Protein AF-A0A1B6MLV2-F1 (afdb_monomer)

Sequence (109 aa):
NCLHAAYYYLEDSPPLPQTSVSDWDSRDPESTVPLAQFPAHVASLHADGDIGFSKEYEAIQAVASHHDFTTEYSQHPENKLKNRYLNILSYDHSRVRLLPMPGQSRWSD

Radius of gyration: 21.29 Å; Cα contacts (8 Å, |Δi|>4): 55; chains: 1; bounding box: 51×42×53 Å

Structure (mmCIF, N/CA/C/O backbone):
data_AF-A0A1B6MLV2-F1
#
_entry.id   AF-A0A1B6MLV2-F1
#
loop_
_atom_site.group_PDB
_atom_site.id
_atom_site.type_symbol
_atom_site.label_atom_id
_atom_site.label_alt_id
_atom_site.label_comp_id
_atom_site.label_asym_id
_atom_site.label_entity_id
_atom_site.label_seq_id
_atom_site.pdbx_PDB_ins_code
_atom_site.Cartn_x
_atom_site.Cartn_y
_atom_site.Cartn_z
_atom_site.occupancy
_atom_site.B_iso_or_equiv
_atom_site.auth_seq_id
_atom_site.auth_comp_id
_atom_site.auth_asym_id
_atom_site.auth_atom_id
_atom_site.pdbx_PDB_model_num
ATOM 1 N N . ASN A 1 1 ? -28.431 -30.642 15.856 1.00 50.47 1 ASN A N 1
ATOM 2 C CA . ASN A 1 1 ? -28.452 -29.286 16.460 1.00 50.47 1 ASN A CA 1
ATOM 3 C C . ASN A 1 1 ? -27.218 -28.424 16.175 1.00 50.47 1 ASN A C 1
ATOM 5 O O . ASN A 1 1 ? -27.333 -27.221 16.319 1.00 50.47 1 ASN A O 1
ATOM 9 N N . CYS A 1 2 ? -26.078 -28.961 15.711 1.00 52.69 2 CYS A N 1
ATOM 10 C CA . CYS A 1 2 ? -24.909 -28.141 15.327 1.00 52.69 2 CYS A CA 1
ATOM 11 C C . CYS A 1 2 ? -25.088 -27.403 13.978 1.00 52.69 2 CYS A C 1
ATOM 13 O O . CYS A 1 2 ? -24.664 -26.265 13.829 1.00 52.69 2 CYS A O 1
ATOM 15 N N . LEU A 1 3 ? -25.813 -28.008 13.029 1.00 53.81 3 LEU A N 1
ATOM 16 C CA . LEU A 1 3 ? -26.070 -27.409 11.712 1.00 53.81 3 LEU A CA 1
ATOM 17 C C . LEU A 1 3 ? -26.985 -26.173 11.770 1.00 53.81 3 LEU A C 1
ATOM 19 O O . LEU A 1 3 ? -26.885 -25.304 10.919 1.00 53.81 3 LEU A O 1
ATOM 23 N N . HIS A 1 4 ? -27.854 -26.070 12.780 1.00 56.19 4 HIS A N 1
ATOM 24 C CA . HIS A 1 4 ? -28.807 -24.959 12.888 1.00 56.19 4 HIS A CA 1
ATOM 25 C C . HIS A 1 4 ? -28.121 -23.642 13.282 1.00 56.19 4 HIS A C 1
ATOM 27 O O . HIS A 1 4 ? -28.506 -22.581 12.807 1.00 56.19 4 HIS A O 1
ATOM 33 N N . ALA A 1 5 ? -27.056 -23.719 14.091 1.00 56.75 5 ALA A N 1
ATOM 34 C CA . ALA A 1 5 ? -26.270 -22.549 14.472 1.00 56.75 5 ALA A CA 1
ATOM 35 C C . ALA A 1 5 ? -25.541 -21.945 13.264 1.00 56.75 5 ALA A C 1
ATOM 37 O O . ALA A 1 5 ? -25.543 -20.733 13.098 1.00 56.75 5 ALA A O 1
ATOM 38 N N . ALA A 1 6 ? -24.983 -22.785 12.385 1.00 59.69 6 ALA A N 1
ATOM 39 C CA . ALA A 1 6 ? -24.287 -22.321 11.185 1.00 59.69 6 ALA A CA 1
ATOM 40 C C . ALA A 1 6 ? -25.219 -21.589 10.200 1.00 59.69 6 ALA A C 1
ATOM 42 O O . ALA A 1 6 ? -24.788 -20.636 9.560 1.00 59.69 6 ALA A O 1
ATOM 43 N N . TYR A 1 7 ? -26.494 -21.990 10.116 1.00 57.62 7 TYR A N 1
ATOM 44 C CA . TYR A 1 7 ? -27.489 -21.302 9.285 1.00 57.62 7 TYR A CA 1
ATOM 45 C C . TYR A 1 7 ? -27.935 -19.956 9.875 1.00 57.62 7 TYR A C 1
ATOM 47 O O . TYR A 1 7 ? -28.112 -19.002 9.125 1.00 57.62 7 TYR A O 1
ATOM 55 N N . TYR A 1 8 ? -28.026 -19.838 11.204 1.00 58.84 8 TYR A N 1
ATOM 56 C CA . TYR A 1 8 ? -28.400 -18.582 11.870 1.00 58.84 8 TYR A CA 1
ATOM 57 C C . TYR A 1 8 ? -27.404 -17.434 11.605 1.00 58.84 8 TYR A C 1
ATOM 59 O O . TYR A 1 8 ? -27.801 -16.277 11.557 1.00 58.84 8 TYR A O 1
ATOM 67 N N . TYR A 1 9 ? -26.121 -17.747 11.383 1.00 62.09 9 TYR A N 1
ATOM 68 C CA . TYR A 1 9 ? -25.090 -16.755 11.041 1.00 62.09 9 TYR A CA 1
ATOM 69 C C . TYR A 1 9 ? -25.107 -16.308 9.571 1.00 62.09 9 TYR A C 1
ATOM 71 O O . TYR A 1 9 ? -24.486 -15.300 9.244 1.00 62.09 9 TYR A O 1
ATOM 79 N N . LEU A 1 10 ? -25.784 -17.040 8.681 1.00 65.75 10 LEU A N 1
ATOM 80 C CA . LEU A 1 10 ? -25.868 -16.685 7.261 1.00 65.75 10 LEU A CA 1
ATOM 81 C C . LEU A 1 10 ? -27.038 -15.735 6.974 1.00 65.75 10 LEU A C 1
ATOM 83 O O . LEU A 1 10 ? -26.898 -14.861 6.122 1.00 65.75 10 LEU A O 1
ATOM 87 N N . GLU A 1 11 ? -28.163 -15.878 7.684 1.00 56.84 11 GLU A N 1
ATOM 88 C CA . GLU A 1 11 ? -29.379 -15.091 7.419 1.00 56.84 11 GLU A CA 1
ATOM 89 C C . GLU A 1 11 ? -29.343 -13.655 7.968 1.00 56.84 11 GLU A C 1
ATOM 91 O O . GLU A 1 11 ? -30.039 -12.797 7.434 1.00 56.84 11 GLU A O 1
ATOM 96 N N . ASP A 1 12 ? -28.500 -13.367 8.964 1.00 56.72 12 ASP A N 1
ATOM 97 C CA . ASP A 1 12 ? -28.360 -12.033 9.579 1.00 56.72 12 ASP A CA 1
ATOM 98 C C . ASP A 1 12 ? -27.013 -11.376 9.228 1.00 56.72 12 ASP A C 1
ATOM 100 O O . ASP A 1 12 ? -26.388 -10.697 10.044 1.00 56.72 12 ASP A O 1
ATOM 104 N N . SER A 1 13 ? -26.508 -11.629 8.012 1.00 53.59 13 SER A N 1
ATOM 105 C CA . SER A 1 13 ? -25.307 -10.945 7.525 1.00 53.59 13 SER A CA 1
ATOM 106 C C . SER A 1 13 ? -25.609 -9.444 7.449 1.00 53.59 13 SER A C 1
ATOM 108 O O . SER A 1 13 ? -26.462 -9.046 6.649 1.00 53.59 13 SER A O 1
ATOM 110 N N . PRO A 1 14 ? -24.928 -8.593 8.242 1.00 57.69 14 PRO A N 1
ATOM 111 C CA . PRO A 1 14 ? -25.078 -7.152 8.118 1.00 57.69 14 PRO A CA 1
ATOM 112 C C . PRO A 1 14 ? -24.791 -6.756 6.670 1.00 57.69 14 PRO A C 1
ATOM 114 O O . PRO A 1 14 ? -23.956 -7.411 6.030 1.00 57.69 14 PRO A O 1
ATOM 117 N N . PRO A 1 15 ? -25.420 -5.692 6.137 1.00 52.66 15 PRO A N 1
ATOM 118 C CA . PRO A 1 15 ? -24.991 -5.151 4.860 1.00 52.66 15 PRO A CA 1
ATOM 119 C C . PRO A 1 15 ? -23.483 -4.940 4.948 1.00 52.66 15 PRO A C 1
ATOM 121 O O . PRO A 1 15 ? -23.007 -4.248 5.854 1.00 52.66 15 PRO A O 1
ATOM 124 N N . LEU A 1 16 ? -22.744 -5.616 4.061 1.00 49.28 16 LEU A N 1
ATOM 125 C CA . LEU A 1 16 ? -21.299 -5.473 3.982 1.00 49.28 16 LEU A CA 1
ATOM 126 C C . LEU A 1 16 ? -21.023 -3.968 3.977 1.00 49.28 16 LEU A C 1
ATOM 128 O O . LEU A 1 16 ? -21.651 -3.262 3.176 1.00 49.28 16 LEU A O 1
ATOM 132 N N . PRO A 1 17 ? -20.165 -3.453 4.880 1.00 51.50 17 PRO A N 1
ATOM 133 C CA . PRO A 1 17 ? -19.730 -2.072 4.790 1.00 51.50 17 PRO A CA 1
ATOM 134 C C . PRO A 1 17 ? -19.296 -1.882 3.347 1.00 51.50 17 PRO A C 1
ATOM 136 O O . PRO A 1 17 ? -18.469 -2.663 2.874 1.00 51.50 17 PRO A O 1
ATOM 139 N N . GLN A 1 18 ? -19.932 -0.951 2.630 1.00 46.44 18 GLN A N 1
ATOM 140 C CA . GLN A 1 18 ? -19.550 -0.638 1.261 1.00 46.44 18 GLN A CA 1
ATOM 141 C C . GLN A 1 18 ? -18.068 -0.307 1.336 1.00 46.44 18 GLN A C 1
ATOM 143 O O . GLN A 1 18 ? -17.699 0.741 1.864 1.00 46.44 18 GLN A O 1
ATOM 148 N N . THR A 1 19 ? -17.218 -1.252 0.934 1.00 51.34 19 THR A N 1
ATOM 149 C CA . THR A 1 19 ? -15.788 -1.026 0.867 1.00 51.34 19 THR A CA 1
ATOM 150 C C . THR A 1 19 ? -15.666 0.026 -0.208 1.00 51.34 19 THR A C 1
ATOM 152 O O . THR A 1 19 ? -15.841 -0.274 -1.391 1.00 51.34 19 THR A O 1
ATOM 155 N N . SER A 1 20 ? -15.519 1.274 0.240 1.00 53.47 20 SER A N 1
ATOM 156 C CA . SER A 1 20 ? -15.100 2.400 -0.574 1.00 53.47 20 SER A CA 1
ATOM 157 C C . SER A 1 20 ? -14.091 1.871 -1.577 1.00 53.47 20 SER A C 1
ATOM 159 O O . SER A 1 20 ? -13.162 1.162 -1.179 1.00 53.47 20 SER A O 1
ATOM 161 N N . VAL A 1 21 ? -14.364 2.137 -2.853 1.00 48.28 21 VAL A N 1
ATOM 162 C CA . VAL A 1 21 ? -13.509 1.827 -3.998 1.00 48.28 21 VAL A CA 1
ATOM 163 C C . VAL A 1 21 ? -12.042 1.823 -3.575 1.00 48.28 21 VAL A C 1
ATOM 165 O O . VAL A 1 21 ? -11.564 2.768 -2.955 1.00 48.28 21 VAL A O 1
ATOM 168 N N . SER A 1 22 ? -11.355 0.704 -3.798 1.00 51.78 22 SER A N 1
ATOM 169 C CA . SER A 1 22 ? -9.932 0.625 -3.488 1.00 51.78 22 SER A CA 1
ATOM 170 C C . SER A 1 22 ? -9.212 1.699 -4.305 1.00 51.78 22 SER A C 1
ATOM 172 O O . SER A 1 22 ? -9.293 1.671 -5.529 1.00 51.78 22 SER A O 1
ATOM 174 N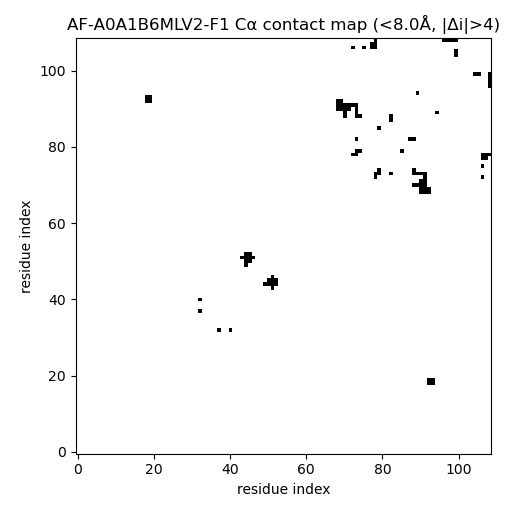 N . ASP A 1 23 ? -8.477 2.607 -3.656 1.00 53.06 23 ASP A N 1
ATOM 175 C CA . ASP A 1 23 ? -7.733 3.703 -4.312 1.00 53.06 23 ASP A CA 1
ATOM 176 C C . ASP A 1 23 ? -6.660 3.235 -5.314 1.00 53.06 23 ASP A C 1
ATOM 178 O O . ASP A 1 23 ? -6.019 4.041 -5.985 1.00 53.06 23 ASP A O 1
ATOM 182 N N . TRP A 1 24 ? -6.474 1.920 -5.467 1.00 51.81 24 TRP A N 1
ATOM 183 C CA . TRP A 1 24 ? -5.728 1.340 -6.582 1.00 51.81 24 TRP A CA 1
ATOM 184 C C . TRP A 1 24 ? -6.280 1.751 -7.954 1.00 51.81 24 TRP A C 1
ATOM 186 O O . TRP A 1 24 ? -5.486 1.842 -8.889 1.00 51.81 24 TRP A O 1
ATOM 196 N N . ASP A 1 25 ? -7.586 2.018 -8.071 1.00 52.12 25 ASP A N 1
ATOM 197 C CA . ASP A 1 25 ? -8.223 2.475 -9.320 1.00 52.12 25 ASP A CA 1
ATOM 198 C C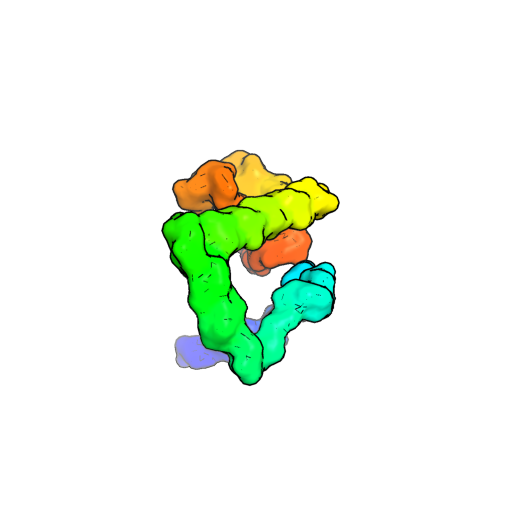 . ASP A 1 25 ? -7.894 3.934 -9.669 1.00 52.12 25 ASP A C 1
ATOM 200 O O . ASP A 1 25 ? -8.068 4.351 -10.812 1.00 52.12 25 ASP A O 1
ATOM 204 N N . SER A 1 26 ? -7.371 4.707 -8.713 1.00 55.19 26 SER A N 1
ATOM 205 C CA . SER A 1 26 ? -6.944 6.095 -8.927 1.00 55.19 26 SER A CA 1
ATOM 206 C C . SER A 1 26 ? -5.527 6.196 -9.504 1.00 55.19 26 SER A C 1
ATOM 208 O O . SER A 1 26 ? -4.997 7.299 -9.648 1.00 55.19 26 SER A O 1
ATOM 210 N N . ARG A 1 27 ? -4.875 5.062 -9.806 1.00 61.97 27 ARG A N 1
ATOM 211 C CA . ARG A 1 27 ? -3.553 5.057 -10.442 1.00 61.97 27 ARG A CA 1
ATOM 212 C C . ARG A 1 27 ? -3.647 5.629 -11.846 1.00 61.97 27 ARG A C 1
ATOM 214 O O . ARG A 1 27 ? -4.529 5.273 -12.620 1.00 61.97 27 ARG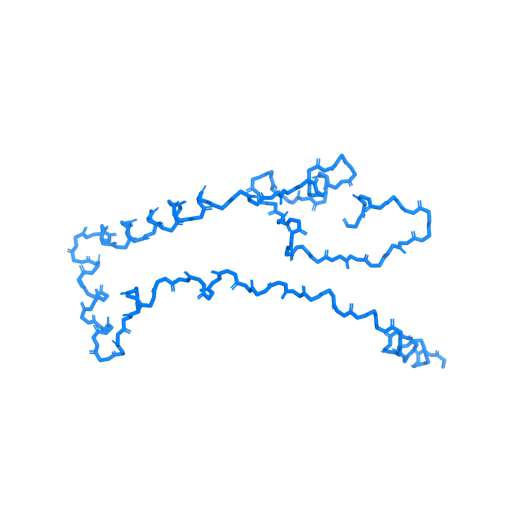 A O 1
ATOM 221 N N . ASP A 1 28 ? -2.680 6.480 -12.163 1.00 62.97 28 ASP A N 1
ATOM 222 C CA . ASP A 1 28 ? -2.548 7.077 -13.480 1.00 62.97 28 ASP A CA 1
ATOM 223 C C . ASP A 1 28 ? -2.470 5.970 -14.553 1.00 62.97 28 ASP A C 1
ATOM 225 O O . ASP A 1 28 ? -1.550 5.140 -14.495 1.00 62.97 28 ASP A O 1
ATOM 229 N N . PRO A 1 29 ? -3.409 5.905 -15.518 1.00 61.19 29 PRO A N 1
ATOM 230 C CA . PRO A 1 29 ? -3.355 4.933 -16.609 1.00 61.19 29 PRO A CA 1
ATOM 231 C C . PRO A 1 29 ? -2.067 5.046 -17.441 1.00 61.19 29 PRO A C 1
ATOM 233 O O . PRO A 1 29 ? -1.688 4.075 -18.104 1.00 61.19 29 PRO A O 1
ATOM 236 N N . GLU A 1 30 ? -1.356 6.176 -17.363 1.00 61.31 30 GLU A N 1
ATOM 237 C CA . GLU A 1 30 ? -0.042 6.388 -17.978 1.00 61.31 30 GLU A CA 1
ATOM 238 C C . GLU A 1 30 ? 1.063 5.500 -17.364 1.00 61.31 30 GLU A C 1
ATOM 240 O O . GLU A 1 30 ? 2.077 5.240 -18.006 1.00 61.31 30 GLU A O 1
ATOM 245 N N . SER A 1 31 ? 0.841 4.930 -16.171 1.00 73.75 31 SER A N 1
ATOM 246 C CA . SER A 1 31 ? 1.759 3.973 -15.523 1.00 73.75 31 SER A CA 1
ATOM 247 C C . SER A 1 31 ? 1.622 2.520 -16.008 1.00 73.75 31 SER A C 1
ATOM 249 O O . SER A 1 31 ? 2.323 1.629 -15.523 1.00 73.75 31 SER A O 1
ATOM 251 N N . THR A 1 32 ? 0.715 2.239 -16.949 1.00 87.88 32 THR A N 1
ATOM 252 C CA . THR A 1 32 ? 0.494 0.873 -17.446 1.00 87.88 32 THR A CA 1
ATOM 253 C C . THR A 1 32 ? 1.484 0.491 -18.547 1.00 87.88 32 THR A C 1
ATOM 255 O O . THR A 1 32 ? 1.734 1.244 -19.484 1.00 87.88 32 THR A O 1
ATOM 258 N N . VAL A 1 33 ? 2.036 -0.724 -18.466 1.00 91.62 33 VAL A N 1
ATOM 259 C CA . VAL A 1 33 ? 2.995 -1.241 -19.454 1.00 91.62 33 VAL A CA 1
ATOM 260 C C . VAL A 1 33 ? 2.300 -2.257 -20.365 1.00 91.62 33 VAL A C 1
ATOM 262 O O . VAL A 1 33 ? 1.836 -3.292 -19.876 1.00 91.62 33 VAL A O 1
ATOM 265 N N . PRO A 1 34 ? 2.232 -2.026 -21.692 1.00 94.81 34 PRO A N 1
ATOM 266 C CA . PRO A 1 34 ? 1.679 -3.001 -22.624 1.00 94.81 34 PRO A CA 1
ATOM 267 C C . PRO A 1 34 ? 2.429 -4.334 -22.559 1.00 94.81 34 PRO A C 1
ATOM 269 O O . PRO A 1 34 ? 3.660 -4.363 -22.538 1.00 94.81 34 PRO A O 1
ATOM 272 N N . LEU A 1 35 ? 1.702 -5.454 -22.627 1.00 96.12 35 LEU A N 1
ATOM 273 C CA . LEU A 1 35 ? 2.289 -6.797 -22.513 1.00 96.12 35 LEU A CA 1
ATOM 274 C C . LEU A 1 35 ? 3.453 -7.029 -23.490 1.00 96.12 35 LEU A C 1
ATOM 276 O O . LEU A 1 35 ? 4.473 -7.600 -23.116 1.00 96.12 35 LEU A O 1
ATOM 280 N N . ALA A 1 36 ? 3.321 -6.549 -24.731 1.00 97.50 36 ALA A N 1
ATOM 281 C CA . ALA A 1 36 ? 4.359 -6.680 -25.754 1.00 97.50 36 ALA A CA 1
ATOM 282 C C . ALA A 1 36 ? 5.668 -5.950 -25.394 1.00 97.50 36 ALA A C 1
ATOM 284 O O . ALA A 1 36 ? 6.733 -6.328 -25.875 1.00 97.50 36 ALA A O 1
ATOM 285 N N . GLN A 1 37 ? 5.595 -4.913 -24.559 1.00 96.94 37 GLN A N 1
ATOM 286 C CA . GLN A 1 37 ? 6.734 -4.096 -24.138 1.00 96.94 37 GLN A CA 1
ATOM 287 C C . GLN A 1 37 ? 7.272 -4.499 -22.762 1.00 96.94 37 GLN A C 1
ATOM 289 O O . GLN A 1 37 ? 8.398 -4.139 -22.424 1.00 96.94 37 GLN A O 1
ATOM 294 N N . PHE A 1 38 ? 6.512 -5.279 -21.988 1.00 96.50 38 PHE A N 1
ATOM 295 C CA . PHE A 1 38 ? 6.862 -5.653 -20.620 1.00 96.50 38 PHE A CA 1
ATOM 296 C C . PHE A 1 38 ? 8.265 -6.275 -20.479 1.00 96.50 38 PHE A C 1
ATOM 298 O O . PHE A 1 38 ? 9.016 -5.805 -19.625 1.00 96.50 38 PHE A O 1
ATOM 305 N N . PRO A 1 39 ? 8.704 -7.236 -21.325 1.00 97.94 39 PRO A N 1
ATOM 306 C CA . PRO A 1 39 ? 10.053 -7.795 -21.203 1.00 97.94 39 PRO A CA 1
ATOM 307 C C . PRO A 1 39 ? 11.161 -6.750 -21.397 1.00 97.94 39 PRO A C 1
ATOM 309 O O . PRO A 1 39 ? 12.154 -6.759 -20.673 1.00 97.94 39 PRO A O 1
ATOM 312 N N . ALA A 1 40 ? 10.984 -5.836 -22.356 1.00 97.69 40 ALA A N 1
ATOM 313 C CA . ALA A 1 40 ? 11.950 -4.775 -22.628 1.00 97.69 40 ALA A CA 1
ATOM 314 C C . ALA A 1 40 ? 11.980 -3.736 -21.498 1.00 97.69 40 ALA A C 1
ATOM 316 O O . ALA A 1 40 ? 13.055 -3.304 -21.087 1.00 97.69 40 ALA A O 1
ATOM 317 N N . HIS A 1 41 ? 10.812 -3.381 -20.962 1.00 96.50 41 HIS A N 1
ATOM 318 C CA . HIS A 1 41 ? 10.688 -2.481 -19.821 1.00 96.50 41 HIS A CA 1
ATOM 319 C C . HIS A 1 41 ? 11.387 -3.049 -18.577 1.00 96.50 41 HIS A C 1
ATOM 321 O O . HIS A 1 41 ? 12.271 -2.394 -18.029 1.00 96.50 41 HIS A O 1
ATOM 327 N N . VAL A 1 42 ? 11.110 -4.302 -18.200 1.00 97.12 42 VAL A N 1
ATOM 328 C CA . VAL A 1 42 ? 11.778 -4.965 -17.064 1.00 97.12 42 VAL A CA 1
ATOM 329 C C . VAL A 1 42 ? 13.297 -5.020 -17.253 1.00 97.12 42 VAL A C 1
ATOM 331 O O . VAL A 1 42 ? 14.043 -4.694 -16.332 1.00 97.12 42 VAL A O 1
ATOM 334 N N . ALA A 1 43 ? 13.772 -5.366 -18.455 1.00 97.81 43 ALA A N 1
ATOM 335 C CA . ALA A 1 43 ? 15.204 -5.360 -18.755 1.00 97.81 43 ALA A CA 1
ATOM 336 C C . ALA A 1 43 ? 15.829 -3.963 -18.589 1.00 97.81 43 ALA A C 1
ATOM 338 O O . ALA A 1 43 ? 16.937 -3.850 -18.069 1.00 97.81 43 ALA A O 1
ATOM 339 N N . SER A 1 44 ? 15.117 -2.902 -18.984 1.00 97.50 44 SER A N 1
ATOM 340 C CA . SER A 1 44 ? 15.589 -1.525 -18.810 1.00 97.50 44 SER A CA 1
ATOM 341 C C . SER A 1 44 ? 15.677 -1.105 -17.340 1.00 97.50 44 SER A C 1
ATOM 343 O O . SER A 1 44 ? 16.632 -0.435 -16.961 1.00 97.50 44 SER A O 1
ATOM 345 N N . LEU A 1 45 ? 14.746 -1.551 -16.488 1.00 97.56 45 LEU A N 1
ATOM 346 C CA . LEU A 1 45 ? 14.752 -1.218 -15.060 1.00 97.56 45 LEU A CA 1
ATOM 347 C C . LEU A 1 45 ? 15.872 -1.930 -14.286 1.00 97.56 45 LEU A C 1
ATOM 349 O O . LEU A 1 45 ? 16.393 -1.372 -13.318 1.00 97.56 45 LEU A O 1
ATOM 353 N N . HIS A 1 46 ? 16.268 -3.124 -14.738 1.00 98.00 46 HIS A N 1
ATOM 354 C CA . HIS A 1 46 ? 17.406 -3.881 -14.206 1.00 98.00 46 HIS A CA 1
ATOM 355 C C . HIS A 1 46 ? 18.777 -3.384 -14.700 1.00 98.00 46 HIS A C 1
ATOM 357 O O . HIS A 1 46 ? 19.795 -3.736 -14.104 1.00 98.00 46 HIS A O 1
ATOM 363 N N . ALA A 1 47 ? 18.828 -2.598 -15.785 1.00 95.88 47 ALA A N 1
ATOM 364 C CA . ALA A 1 47 ? 20.065 -2.300 -16.516 1.00 95.8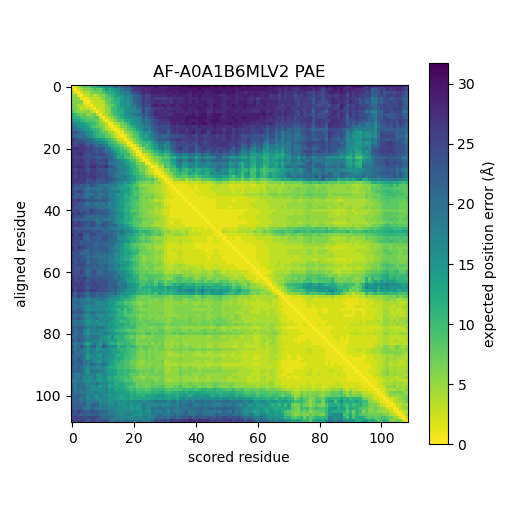8 47 ALA A CA 1
ATOM 365 C C . ALA A 1 47 ? 21.178 -1.696 -15.641 1.00 95.88 47 ALA A C 1
ATOM 367 O O . ALA A 1 47 ? 22.348 -2.032 -15.819 1.00 95.88 47 ALA A O 1
ATOM 368 N N . ASP A 1 48 ? 20.802 -0.874 -14.661 1.00 95.31 48 ASP A N 1
ATOM 369 C CA . ASP A 1 48 ? 21.723 -0.155 -13.781 1.00 95.31 48 ASP A CA 1
ATOM 370 C C . ASP A 1 48 ? 21.633 -0.651 -12.328 1.00 95.31 48 ASP A C 1
ATOM 372 O O . ASP A 1 48 ? 21.519 0.144 -11.399 1.00 95.31 48 ASP A O 1
ATOM 376 N N . GLY A 1 49 ? 21.628 -1.971 -12.112 1.00 94.88 49 GLY A N 1
ATOM 377 C CA . GLY A 1 49 ? 21.579 -2.544 -10.759 1.00 94.88 49 GLY A CA 1
ATOM 378 C C . GLY A 1 49 ? 20.294 -2.180 -10.012 1.00 94.88 49 GLY A C 1
ATOM 379 O O . GLY A 1 49 ? 20.338 -1.760 -8.860 1.00 94.88 49 GLY A O 1
ATOM 380 N N . ASP A 1 50 ? 19.159 -2.302 -10.699 1.00 96.75 50 ASP A N 1
ATOM 381 C CA . ASP A 1 50 ? 17.804 -2.079 -10.174 1.00 96.75 50 ASP A CA 1
ATOM 382 C C . ASP A 1 50 ? 17.495 -0.632 -9.759 1.00 96.75 50 ASP A C 1
ATOM 384 O O . ASP A 1 50 ? 16.491 -0.368 -9.089 1.00 96.75 50 ASP A O 1
ATOM 388 N N . ILE A 1 51 ? 18.302 0.342 -10.197 1.00 96.81 51 ILE A N 1
ATOM 389 C CA . ILE A 1 51 ? 18.015 1.769 -9.976 1.00 96.81 51 ILE A CA 1
ATOM 390 C C . ILE A 1 51 ? 16.655 2.160 -10.570 1.00 96.81 51 ILE A C 1
ATOM 392 O O . ILE A 1 51 ? 15.946 2.970 -9.971 1.00 96.81 51 ILE A O 1
ATOM 396 N N . GLY A 1 52 ? 16.272 1.594 -11.720 1.00 94.62 52 GLY A N 1
ATOM 397 C CA . GLY A 1 52 ? 14.967 1.852 -12.331 1.00 94.62 52 GLY A CA 1
ATOM 398 C C . GLY A 1 52 ? 13.821 1.448 -11.403 1.00 94.62 52 GLY A C 1
ATOM 399 O O . GLY A 1 52 ? 12.983 2.280 -11.061 1.00 94.62 52 GLY A O 1
ATOM 400 N N . PHE A 1 53 ? 13.848 0.206 -10.911 1.00 95.69 53 PHE A N 1
ATOM 401 C CA . PHE A 1 53 ? 12.868 -0.280 -9.937 1.00 95.69 53 PHE A CA 1
ATOM 402 C C . PHE A 1 53 ? 12.892 0.505 -8.627 1.00 95.69 53 PHE A C 1
ATOM 404 O O . PHE A 1 53 ? 11.837 0.784 -8.063 1.00 95.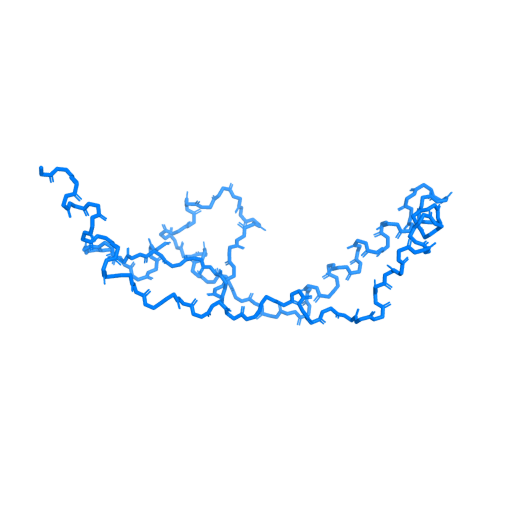69 53 PHE A O 1
ATOM 411 N N . SER A 1 54 ? 14.077 0.892 -8.152 1.00 95.62 54 SER A N 1
ATOM 412 C CA . SER A 1 54 ? 14.211 1.684 -6.925 1.00 95.62 54 SER A CA 1
ATOM 413 C C . SER A 1 54 ? 13.478 3.022 -7.050 1.00 95.62 54 SER A C 1
ATOM 415 O O . SER A 1 54 ? 12.707 3.385 -6.165 1.00 95.62 54 SER A O 1
ATOM 417 N N . LYS A 1 55 ? 13.637 3.715 -8.186 1.00 93.19 55 LYS A N 1
ATOM 418 C CA . LYS A 1 55 ? 12.939 4.980 -8.463 1.00 93.19 55 LYS A CA 1
ATOM 419 C C . LYS A 1 55 ? 11.424 4.806 -8.535 1.00 93.19 55 LYS A C 1
ATOM 421 O O . LYS A 1 55 ? 10.694 5.591 -7.934 1.00 93.19 55 LYS A O 1
ATOM 426 N N . GLU A 1 56 ? 10.947 3.789 -9.253 1.00 91.50 56 GLU A N 1
ATOM 427 C CA . GLU A 1 56 ? 9.508 3.515 -9.352 1.00 91.50 56 GLU A CA 1
ATOM 428 C C . GLU A 1 56 ? 8.902 3.164 -7.986 1.00 91.50 56 GLU A C 1
ATOM 430 O O . GLU A 1 56 ? 7.818 3.635 -7.64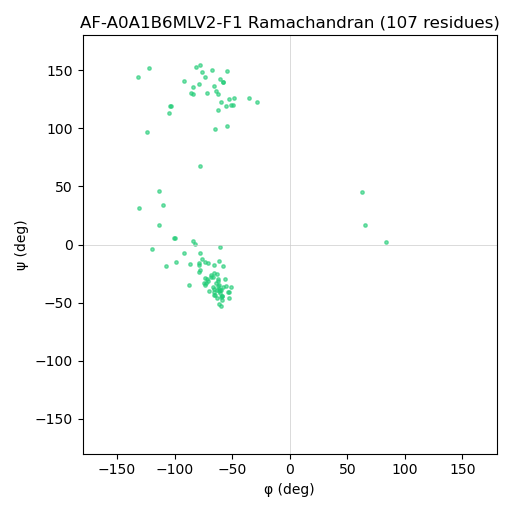6 1.00 91.50 56 GLU A O 1
ATOM 435 N N . TYR A 1 57 ? 9.621 2.400 -7.161 1.00 91.12 57 TYR A N 1
ATOM 436 C CA . TYR A 1 57 ? 9.194 2.066 -5.804 1.00 91.12 57 TYR A CA 1
ATOM 437 C C . TYR A 1 57 ? 9.123 3.296 -4.888 1.00 91.12 57 TYR A C 1
ATOM 439 O O . TYR A 1 57 ? 8.151 3.471 -4.150 1.00 91.12 57 TYR A O 1
ATOM 447 N N . GLU A 1 58 ? 10.119 4.181 -4.939 1.00 91.19 58 GLU A N 1
ATOM 448 C CA . GLU A 1 58 ? 10.120 5.429 -4.167 1.00 91.19 58 GLU A CA 1
ATOM 449 C C . GLU A 1 58 ? 8.959 6.355 -4.561 1.00 91.19 58 GLU A C 1
ATOM 451 O O . GLU A 1 58 ? 8.343 6.976 -3.689 1.00 91.19 58 GLU A O 1
ATOM 456 N N . ALA A 1 59 ? 8.586 6.385 -5.844 1.00 86.81 59 ALA A N 1
ATOM 457 C CA . ALA A 1 59 ? 7.447 7.165 -6.326 1.00 86.81 59 ALA A CA 1
ATOM 458 C C . ALA A 1 59 ? 6.107 6.718 -5.706 1.00 86.81 59 ALA A C 1
ATOM 460 O O . ALA A 1 59 ? 5.238 7.557 -5.462 1.00 86.81 59 ALA A O 1
ATOM 461 N N . ILE A 1 60 ? 5.946 5.430 -5.369 1.00 84.00 60 ILE A N 1
ATOM 462 C CA . ILE A 1 60 ? 4.741 4.925 -4.683 1.00 84.00 60 ILE A CA 1
ATOM 463 C C . ILE A 1 60 ? 4.565 5.613 -3.328 1.00 84.00 60 ILE A C 1
ATOM 465 O O . ILE A 1 60 ? 3.450 5.994 -2.973 1.00 84.00 60 ILE A O 1
ATOM 469 N N . GLN A 1 61 ? 5.652 5.797 -2.573 1.00 82.88 61 GLN A N 1
ATOM 470 C CA . GLN A 1 61 ? 5.589 6.455 -1.267 1.00 82.88 61 GLN A CA 1
ATOM 471 C C . GLN A 1 61 ? 5.193 7.927 -1.397 1.00 82.88 61 GLN A C 1
ATOM 473 O O . GLN A 1 61 ? 4.395 8.407 -0.593 1.00 82.88 61 GLN A O 1
ATOM 478 N N . ALA A 1 62 ? 5.685 8.622 -2.428 1.00 79.12 62 ALA A N 1
ATOM 479 C CA . ALA A 1 62 ? 5.287 10.001 -2.701 1.00 79.12 62 ALA A CA 1
ATOM 480 C C . ALA A 1 62 ? 3.768 10.100 -2.932 1.00 79.12 62 ALA A C 1
ATOM 482 O O . ALA A 1 62 ? 3.099 10.892 -2.271 1.00 79.12 62 ALA A O 1
ATOM 483 N N . VAL A 1 63 ? 3.197 9.223 -3.766 1.00 75.44 63 VAL A N 1
ATOM 484 C CA . VAL A 1 63 ? 1.744 9.190 -4.027 1.00 75.44 63 VAL A CA 1
ATOM 485 C C . VAL A 1 63 ? 0.939 8.794 -2.786 1.00 75.44 63 VAL A C 1
ATOM 487 O O . VAL A 1 63 ? -0.070 9.429 -2.472 1.00 75.44 63 VAL A O 1
ATOM 490 N N . ALA A 1 64 ? 1.387 7.781 -2.042 1.00 72.50 64 ALA A N 1
ATOM 491 C CA . ALA A 1 64 ? 0.720 7.346 -0.815 1.00 72.50 64 ALA A CA 1
ATOM 492 C C . ALA A 1 64 ? 0.689 8.457 0.248 1.00 72.50 64 ALA A C 1
ATOM 494 O O . ALA A 1 64 ? -0.302 8.596 0.958 1.00 72.50 64 ALA A O 1
ATOM 495 N N . SER A 1 65 ? 1.736 9.283 0.320 1.00 65.06 65 SER A N 1
ATOM 496 C CA . SER A 1 65 ? 1.823 10.387 1.281 1.00 65.06 65 SER A CA 1
ATOM 497 C C . SER A 1 65 ? 0.877 11.557 0.995 1.00 65.06 65 SER A C 1
ATOM 499 O O . SER A 1 65 ? 0.640 12.369 1.883 1.00 65.06 65 SER A O 1
ATOM 501 N N . HIS A 1 66 ? 0.311 11.644 -0.213 1.00 64.44 66 HIS A N 1
ATOM 502 C CA . HIS A 1 66 ? -0.667 12.678 -0.567 1.00 64.44 66 HIS A CA 1
ATOM 503 C C . HIS A 1 66 ? -2.079 12.409 -0.035 1.00 64.44 66 HIS A C 1
ATOM 505 O O . HIS A 1 66 ? -2.943 13.275 -0.158 1.00 64.44 66 HIS A O 1
ATOM 511 N N . HIS A 1 67 ? -2.322 11.231 0.543 1.00 68.25 67 HIS A N 1
ATOM 512 C CA . HIS A 1 67 ? -3.630 10.866 1.062 1.00 68.25 67 HIS A CA 1
ATOM 513 C C . HIS A 1 67 ? -3.636 10.931 2.593 1.00 68.25 67 HIS A C 1
ATOM 515 O O . HIS A 1 67 ? -2.997 10.124 3.269 1.00 68.25 67 HIS A O 1
ATOM 521 N N . ASP A 1 68 ? -4.400 11.875 3.146 1.00 76.88 68 ASP A N 1
ATOM 522 C CA . ASP A 1 68 ? -4.583 12.045 4.592 1.00 76.88 68 ASP A CA 1
ATOM 523 C C . ASP A 1 68 ? -5.580 11.014 5.151 1.00 76.88 68 ASP A C 1
ATOM 525 O O . ASP A 1 68 ? -6.696 11.335 5.567 1.00 76.88 68 ASP A O 1
ATOM 529 N N . PHE A 1 69 ? -5.197 9.738 5.143 1.00 86.62 69 PHE A N 1
ATOM 530 C CA . PHE A 1 69 ? -6.012 8.673 5.722 1.00 86.62 69 PHE A CA 1
ATOM 531 C C . PHE A 1 69 ? -5.757 8.506 7.219 1.00 86.62 69 PHE A C 1
ATOM 533 O O . PHE A 1 69 ? -4.624 8.346 7.674 1.00 86.62 69 PHE A O 1
ATOM 540 N N . THR A 1 70 ? -6.837 8.475 7.996 1.00 91.88 70 THR A N 1
ATOM 541 C CA . THR A 1 70 ? -6.782 8.296 9.447 1.00 91.88 70 THR A CA 1
ATOM 542 C C . THR A 1 70 ? -6.641 6.821 9.834 1.00 91.88 70 THR A C 1
ATOM 544 O O . THR A 1 70 ? -7.068 5.918 9.110 1.00 91.88 70 THR A O 1
ATOM 547 N N . THR A 1 71 ? -6.041 6.571 10.999 1.00 93.06 71 THR A N 1
ATOM 548 C CA . THR A 1 71 ? -5.894 5.231 11.602 1.00 93.06 71 THR A CA 1
ATOM 549 C C . THR A 1 71 ? -6.324 5.241 13.075 1.00 93.06 71 THR A C 1
ATOM 551 O O . THR A 1 71 ? -5.711 4.564 13.907 1.00 93.06 71 THR A O 1
ATOM 554 N N . GLU A 1 72 ? -7.286 6.085 13.449 1.00 93.81 72 GLU A N 1
ATOM 555 C CA . GLU A 1 72 ? -7.636 6.364 14.846 1.00 93.81 72 GLU A CA 1
ATOM 556 C C . GLU A 1 72 ? -8.046 5.088 15.587 1.00 93.81 72 GLU A C 1
ATOM 558 O O . GLU A 1 72 ? -7.525 4.816 16.672 1.00 93.81 72 GLU A O 1
ATOM 563 N N . TYR A 1 73 ? -8.877 4.239 14.965 1.00 94.19 73 TYR A N 1
ATOM 564 C CA . TYR A 1 73 ? -9.337 2.970 15.550 1.00 94.19 73 TYR A CA 1
ATOM 565 C C . TYR A 1 73 ? -8.181 2.024 15.877 1.00 94.19 73 TYR A C 1
ATOM 567 O O . TYR A 1 73 ? -8.176 1.388 16.932 1.00 94.19 73 TY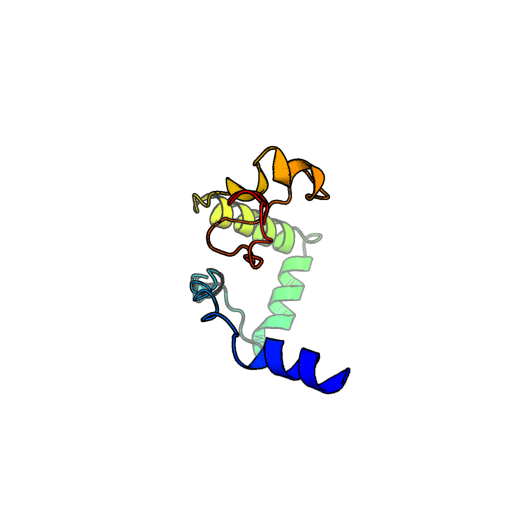R A O 1
ATOM 575 N N . SER A 1 74 ? -7.170 1.960 15.009 1.00 94.69 74 SER A N 1
ATOM 576 C CA . SER A 1 74 ? -5.982 1.131 15.240 1.00 94.69 74 SER A CA 1
ATOM 577 C C . SER A 1 74 ? -5.120 1.667 16.393 1.00 94.69 74 SER A C 1
ATOM 579 O O . SER A 1 74 ? -4.421 0.895 17.050 1.00 94.69 74 SER A O 1
ATOM 581 N N . GLN A 1 75 ? -5.154 2.978 16.651 1.00 94.69 75 GLN A N 1
ATOM 582 C CA . GLN A 1 75 ? -4.338 3.642 17.672 1.00 94.69 75 GLN A CA 1
ATOM 583 C C . GLN A 1 75 ? -5.018 3.748 19.045 1.00 94.69 75 GLN A C 1
ATOM 585 O O . GLN A 1 75 ? -4.356 4.135 20.014 1.00 94.69 75 GLN A O 1
ATOM 590 N N . HIS A 1 76 ? -6.297 3.388 19.167 1.00 93.62 76 HIS A N 1
ATOM 591 C CA . HIS A 1 76 ? -6.996 3.375 20.451 1.00 93.62 76 HIS A CA 1
ATOM 592 C C . HIS A 1 76 ? -6.299 2.453 21.473 1.00 93.62 76 HIS A C 1
ATOM 594 O O . HIS A 1 76 ? -5.830 1.373 21.097 1.00 93.62 76 HIS A O 1
ATOM 600 N N . PRO A 1 77 ? -6.198 2.839 22.764 1.00 93.69 77 PRO A N 1
ATOM 601 C CA . PRO A 1 77 ? -5.522 2.040 23.793 1.00 93.69 77 PRO A CA 1
ATOM 602 C C . PRO A 1 77 ? -5.979 0.577 23.855 1.00 93.69 77 PRO A C 1
ATOM 604 O O . PRO A 1 77 ? -5.151 -0.313 24.046 1.00 93.69 77 PRO A O 1
ATOM 607 N N . GLU A 1 78 ? -7.270 0.331 23.634 1.00 91.56 78 GLU A N 1
ATOM 608 C CA . GLU A 1 78 ? -7.902 -0.991 23.610 1.00 91.56 78 GLU A CA 1
ATOM 609 C C . GLU A 1 78 ? -7.415 -1.871 22.444 1.00 91.56 78 GLU A C 1
ATOM 611 O O . GLU A 1 78 ? -7.454 -3.100 22.532 1.00 91.56 78 GLU A O 1
ATOM 616 N N . ASN A 1 79 ? -6.925 -1.247 21.370 1.00 93.25 79 ASN A N 1
ATOM 617 C CA . ASN A 1 79 ? -6.518 -1.899 20.127 1.00 93.25 79 ASN A CA 1
ATOM 618 C C . ASN A 1 79 ? -5.000 -1.943 19.922 1.00 93.25 79 ASN A C 1
ATOM 620 O O . ASN A 1 79 ? -4.520 -2.797 19.178 1.00 93.25 79 ASN A O 1
ATOM 624 N N . LYS A 1 80 ? -4.212 -1.115 20.625 1.00 93.50 80 LYS A N 1
ATOM 625 C CA . LYS A 1 80 ? -2.741 -1.082 20.476 1.00 93.50 80 LYS A CA 1
ATOM 626 C C . LYS A 1 80 ? -2.082 -2.452 20.642 1.00 93.50 80 LYS A C 1
ATOM 628 O O . LYS A 1 80 ? -1.180 -2.783 19.882 1.00 93.50 80 LYS A O 1
ATOM 633 N N . LEU A 1 81 ? -2.548 -3.248 21.605 1.00 95.19 81 LEU A N 1
ATOM 634 C CA . LEU A 1 81 ? -2.010 -4.587 21.884 1.00 95.19 81 LEU A CA 1
ATOM 635 C C . LEU A 1 81 ? -2.449 -5.651 20.866 1.00 95.19 81 LEU A C 1
ATOM 637 O O . LEU A 1 81 ? -1.893 -6.746 20.860 1.00 95.19 81 LEU A O 1
ATOM 641 N N . LYS A 1 82 ? -3.432 -5.343 20.011 1.00 94.06 82 LYS A N 1
ATOM 642 C CA . LYS A 1 82 ? -3.884 -6.228 18.930 1.00 94.06 82 LYS A CA 1
ATOM 643 C C . LYS A 1 82 ? -3.059 -6.054 17.651 1.00 94.06 82 LYS A C 1
ATOM 645 O O . LYS A 1 82 ? -3.080 -6.931 16.792 1.00 94.06 82 LYS A O 1
ATOM 650 N N . ASN A 1 83 ? -2.311 -4.955 17.525 1.00 96.19 83 ASN A N 1
ATOM 651 C CA . ASN A 1 83 ? -1.433 -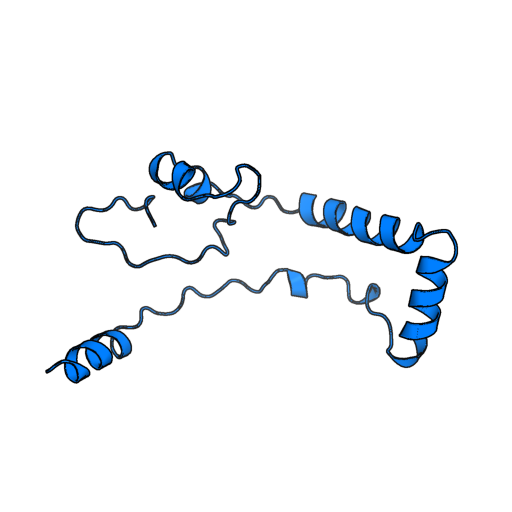4.713 16.384 1.00 96.19 83 ASN A CA 1
ATOM 652 C C . ASN A 1 83 ? -0.080 -5.398 16.594 1.00 96.19 83 ASN A C 1
ATOM 654 O O . ASN A 1 83 ? 0.582 -5.19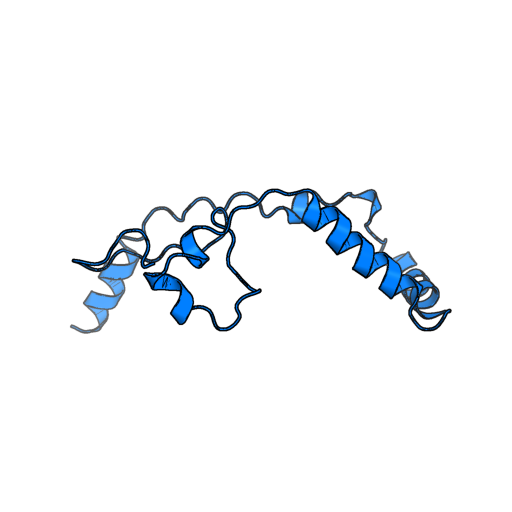6 17.612 1.00 96.19 83 ASN A O 1
ATOM 658 N N . ARG A 1 84 ? 0.374 -6.168 15.599 1.00 97.81 84 ARG A N 1
ATOM 659 C CA . ARG A 1 84 ? 1.696 -6.814 15.650 1.00 97.81 84 ARG A CA 1
ATOM 660 C C . ARG A 1 84 ? 2.849 -5.813 15.511 1.00 97.81 84 ARG A C 1
ATOM 662 O O . ARG A 1 84 ? 3.921 -6.047 16.062 1.00 97.81 84 ARG A O 1
ATOM 669 N N . TYR A 1 85 ? 2.636 -4.725 14.773 1.00 97.25 85 TYR A N 1
ATOM 670 C CA . TYR A 1 85 ? 3.637 -3.695 14.499 1.00 97.25 85 TYR A CA 1
ATOM 671 C C . TYR A 1 85 ? 3.049 -2.307 14.749 1.00 97.25 85 TYR A C 1
ATOM 673 O O . TYR A 1 85 ? 1.882 -2.064 14.460 1.00 97.25 85 TYR A O 1
ATOM 681 N N . LEU A 1 86 ? 3.869 -1.384 15.256 1.00 93.69 86 LEU A N 1
ATOM 682 C CA . LEU A 1 86 ? 3.439 -0.012 15.556 1.00 93.69 86 LEU A CA 1
ATOM 683 C C . LEU A 1 86 ? 3.248 0.841 14.296 1.00 93.69 86 LEU A C 1
ATOM 685 O O . LEU A 1 86 ? 2.449 1.769 14.299 1.00 93.69 86 LEU A O 1
ATOM 689 N N . ASN A 1 87 ? 3.994 0.531 13.236 1.00 93.00 87 ASN A N 1
ATOM 690 C CA . ASN A 1 87 ? 4.019 1.272 11.976 1.00 93.00 87 ASN A CA 1
ATOM 691 C C . ASN A 1 87 ? 3.180 0.619 10.865 1.00 93.00 87 ASN A C 1
ATOM 693 O O . ASN A 1 87 ? 3.226 1.079 9.729 1.00 93.00 87 ASN A O 1
ATOM 697 N N . ILE A 1 88 ? 2.448 -0.455 11.170 1.00 94.38 88 ILE A N 1
ATOM 698 C CA . ILE A 1 88 ? 1.535 -1.111 10.229 1.00 94.38 88 ILE A CA 1
ATOM 699 C C . ILE A 1 88 ? 0.158 -1.132 10.880 1.00 94.38 88 ILE A C 1
ATOM 701 O O . ILE A 1 88 ? -0.131 -1.991 11.712 1.00 94.38 88 ILE A O 1
ATOM 705 N N . LEU A 1 89 ? -0.664 -0.148 10.520 1.00 93.62 89 LEU A N 1
ATOM 706 C CA . LEU A 1 89 ? -1.994 0.079 11.076 1.00 93.62 89 LEU A CA 1
ATOM 707 C C . LEU A 1 89 ? -3.037 0.048 9.960 1.00 93.62 89 LEU A C 1
ATOM 709 O O . LEU A 1 89 ? -2.740 0.387 8.816 1.00 93.62 89 LEU A O 1
ATOM 713 N N . SER A 1 90 ? -4.265 -0.339 10.299 1.00 93.31 90 SER A N 1
ATOM 714 C CA . SER A 1 90 ? -5.379 -0.266 9.352 1.00 93.31 90 SER A CA 1
ATOM 715 C C . SER A 1 90 ? -5.913 1.163 9.250 1.00 93.31 90 SER A C 1
ATOM 717 O O . SER A 1 90 ? -6.053 1.843 10.275 1.00 93.31 90 SER A O 1
ATOM 719 N N . TYR A 1 91 ? -6.216 1.604 8.027 1.00 92.50 91 TYR A N 1
ATOM 720 C CA . TYR A 1 91 ? -6.918 2.864 7.791 1.00 92.50 91 TYR A CA 1
ATOM 721 C C . TYR A 1 91 ? -8.400 2.744 8.153 1.00 92.50 91 TYR A C 1
ATOM 723 O O . TYR A 1 91 ? -9.036 1.718 7.905 1.00 92.50 91 TYR A O 1
ATOM 731 N N . ASP A 1 92 ? -8.986 3.811 8.690 1.00 91.56 92 ASP A N 1
ATOM 732 C CA . ASP A 1 92 ? -10.349 3.777 9.234 1.00 91.56 92 ASP A CA 1
ATOM 733 C C . ASP A 1 92 ? -11.436 3.552 8.169 1.00 91.56 92 ASP A C 1
ATOM 735 O O . ASP A 1 92 ? -12.499 2.990 8.464 1.00 91.56 92 ASP A O 1
ATOM 739 N N . HIS A 1 93 ? -11.165 3.970 6.930 1.00 88.44 93 HIS A N 1
ATOM 740 C CA . HIS A 1 93 ? -12.083 3.833 5.798 1.00 88.44 93 HIS A CA 1
ATOM 741 C C . HIS A 1 93 ? -12.094 2.415 5.198 1.00 88.44 93 HIS A C 1
ATOM 743 O O . HIS A 1 93 ? -13.086 2.033 4.583 1.00 88.44 93 HIS A O 1
ATOM 749 N N . SER A 1 94 ? -11.023 1.632 5.379 1.00 90.00 94 SER A N 1
ATOM 750 C CA . SER A 1 94 ? -10.858 0.295 4.780 1.00 90.00 94 SER A CA 1
ATOM 751 C C . SER A 1 94 ? -10.700 -0.839 5.798 1.00 90.00 94 SER A C 1
ATOM 753 O O . SER A 1 94 ? -10.671 -2.009 5.413 1.00 90.00 94 SER A O 1
ATOM 755 N N . ARG A 1 95 ? -10.639 -0.538 7.102 1.00 91.94 95 ARG A N 1
ATOM 756 C CA . ARG A 1 95 ? -10.581 -1.560 8.156 1.00 91.94 95 ARG A CA 1
ATOM 757 C C . ARG A 1 95 ? -11.816 -2.464 8.145 1.00 91.94 95 ARG A C 1
ATOM 759 O O . ARG A 1 95 ? -12.951 -2.011 7.985 1.00 91.94 95 ARG A O 1
ATOM 766 N N . VAL A 1 96 ? -11.593 -3.746 8.420 1.00 91.19 96 VAL A N 1
ATOM 767 C CA . VAL A 1 96 ? -12.677 -4.698 8.681 1.00 91.19 96 VAL A CA 1
ATOM 768 C C . VAL A 1 96 ? -13.275 -4.389 10.052 1.00 91.19 96 VAL A C 1
ATOM 770 O O . VAL A 1 96 ? -12.548 -4.239 11.032 1.00 91.19 96 VAL A O 1
ATOM 773 N N . ARG A 1 97 ? -14.602 -4.276 10.119 1.00 88.88 97 ARG A N 1
ATOM 774 C CA . ARG A 1 97 ? -15.335 -3.997 11.359 1.00 88.88 97 ARG A CA 1
ATOM 775 C C . ARG A 1 97 ? -15.965 -5.286 11.860 1.00 88.88 97 ARG A C 1
ATOM 777 O O . ARG A 1 97 ? -16.763 -5.892 11.146 1.00 88.88 97 ARG A O 1
ATOM 784 N N . LEU A 1 98 ? -15.589 -5.711 13.061 1.00 86.19 98 LEU A N 1
ATOM 785 C CA . LEU A 1 98 ? -16.191 -6.876 13.699 1.00 86.19 98 LEU A CA 1
ATOM 786 C C . LEU A 1 98 ? -17.553 -6.516 14.294 1.00 86.19 98 LEU A C 1
ATOM 788 O O . LEU A 1 98 ? -17.814 -5.367 14.654 1.00 86.19 98 LEU A O 1
ATOM 792 N N . LEU A 1 99 ? -18.421 -7.519 14.421 1.00 85.44 99 LEU A N 1
ATOM 793 C CA . LEU A 1 99 ? -19.662 -7.357 15.168 1.00 85.44 99 LEU A CA 1
ATOM 794 C C . LEU A 1 99 ? -19.340 -7.084 16.648 1.00 85.44 99 LEU A C 1
ATOM 796 O O . LEU A 1 99 ? -18.539 -7.821 17.232 1.00 85.44 99 LEU A O 1
ATOM 800 N N . PRO A 1 100 ? -19.954 -6.064 17.277 1.00 81.62 100 PRO A N 1
ATOM 801 C CA . PRO A 1 100 ? -19.722 -5.781 18.686 1.00 81.62 100 PRO A CA 1
ATOM 802 C C . PRO A 1 100 ? -20.179 -6.949 19.563 1.00 81.62 100 PRO A C 1
ATOM 804 O O . PRO A 1 100 ? -21.322 -7.399 19.466 1.00 81.62 100 PRO A O 1
ATOM 807 N N . MET A 1 101 ? -19.314 -7.409 20.467 1.00 81.62 101 MET A N 1
ATOM 808 C CA . MET A 1 101 ? -19.738 -8.321 21.530 1.00 81.62 101 MET A CA 1
ATOM 809 C C . MET A 1 101 ? -20.497 -7.543 22.618 1.00 81.62 101 MET A C 1
ATOM 811 O O . MET A 1 101 ? -20.167 -6.381 22.887 1.00 81.62 101 MET A O 1
ATOM 815 N N . PRO A 1 102 ? -21.475 -8.167 23.301 1.00 83.56 102 PRO A N 1
ATOM 816 C CA . PRO A 1 102 ? -22.158 -7.542 24.428 1.00 83.56 102 PRO A CA 1
ATOM 817 C C . PRO A 1 102 ? -21.165 -7.034 25.483 1.00 83.56 102 PRO A C 1
ATOM 819 O O . PRO A 1 102 ? -20.334 -7.789 25.981 1.00 83.56 102 PRO A O 1
ATOM 822 N N . GLY A 1 103 ? -21.259 -5.747 25.829 1.00 79.12 103 GLY A N 1
ATOM 823 C CA . GLY A 1 103 ? -20.392 -5.105 26.825 1.00 79.12 103 GLY A CA 1
ATOM 824 C C . GLY A 1 103 ? -19.037 -4.609 26.305 1.00 79.12 103 GLY A C 1
ATOM 825 O O . GLY A 1 103 ? -18.258 -4.078 27.094 1.00 79.12 103 GLY A O 1
ATOM 826 N N . GLN A 1 104 ? -18.750 -4.739 25.006 1.00 76.75 104 GLN A N 1
ATOM 827 C CA . GLN A 1 104 ? -17.502 -4.269 24.404 1.00 76.75 104 GLN A CA 1
ATOM 828 C C . GLN A 1 104 ? -17.638 -2.830 23.869 1.00 76.75 104 GLN A C 1
ATOM 830 O O . GLN A 1 104 ? -18.675 -2.443 23.330 1.00 76.75 104 GLN A O 1
ATOM 835 N N . SER A 1 105 ? -16.592 -2.015 24.039 1.00 72.69 105 SER A N 1
ATOM 836 C CA . SER A 1 105 ? -16.564 -0.624 23.563 1.00 72.69 105 SER A CA 1
ATOM 837 C C . SER A 1 105 ? -16.565 -0.553 22.031 1.00 72.69 105 SER A C 1
ATOM 839 O O . SER A 1 105 ? -16.001 -1.416 21.360 1.00 72.69 105 SER A O 1
ATOM 841 N N . ARG A 1 106 ? -17.136 0.526 21.469 1.00 71.00 106 ARG A N 1
ATOM 842 C CA . ARG A 1 106 ? -17.178 0.783 20.013 1.00 71.00 106 ARG A CA 1
ATOM 843 C C . ARG A 1 106 ? -15.800 0.917 19.355 1.00 71.00 106 ARG A C 1
ATOM 845 O O . ARG A 1 106 ? -15.720 0.955 18.137 1.00 71.00 106 ARG A O 1
ATOM 852 N N . TRP A 1 107 ? -14.761 1.084 20.168 1.00 70.69 107 TRP A N 1
ATOM 853 C CA . TRP A 1 107 ? -13.365 1.253 19.761 1.00 70.69 107 TRP A CA 1
ATOM 854 C C . TRP A 1 107 ? -12.557 -0.034 19.882 1.00 70.69 107 TRP A C 1
ATOM 856 O O . TRP A 1 107 ? -11.339 -0.002 19.796 1.00 70.69 107 TRP A O 1
ATOM 866 N N . SER A 1 108 ? -13.214 -1.141 20.214 1.00 65.50 108 SER A N 1
ATOM 867 C CA . SER A 1 108 ? -12.566 -2.401 20.557 1.00 65.50 108 SER A CA 1
ATOM 868 C C . SER A 1 108 ? -12.837 -3.490 19.528 1.00 65.50 108 SER A C 1
ATOM 870 O O . SER A 1 108 ? -12.638 -4.662 19.856 1.00 65.50 108 SER A O 1
ATOM 872 N N . ASP A 1 109 ? -13.293 -3.133 18.332 1.00 62.69 109 ASP A N 1
ATOM 873 C CA . ASP A 1 109 ? -13.313 -4.027 17.176 1.00 62.69 109 ASP A CA 1
ATOM 874 C C . ASP A 1 109 ? -11.897 -4.334 16.660 1.00 62.69 109 ASP A C 1
ATOM 876 O O . ASP A 1 109 ? -10.949 -3.577 16.980 1.00 62.69 109 ASP A O 1
#

Solvent-accessible surface area (backbone atoms only — not comparable to full-atom values): 7060 Å² total; per-residue (Å²): 120,72,69,60,58,62,52,59,64,63,79,69,60,68,81,71,75,79,68,61,77,64,70,75,77,72,54,63,74,86,75,64,72,56,76,94,48,38,69,62,52,55,53,59,25,47,68,66,81,40,49,48,51,50,52,59,56,54,50,50,55,59,59,58,67,73,55,95,74,52,39,62,59,45,64,31,81,80,21,46,82,74,46,94,45,94,91,60,70,50,40,65,80,74,50,85,80,59,83,80,55,94,94,57,59,96,55,58,95

Organism: NCBI:txid36148

Foldseek 3Di:
DVVVVVVVCVVPPDDFQPLPPDCVVVDDPVPDDDPVCVVVLVCVCPVPPNPNVVVVVVVVVVVVVVDPFDQVLCVPPLNVVVDPDPPDGDTPSRDDDDDDDPPDDNSND

Nearest PDB structures (foldseek):
  3qcf-assembly2_B  TM=9.409E-01  e=4.455E-05  Homo sapiens
  3qcl-assembly1_A  TM=9.515E-01  e=6.183E-05  Homo sapiens
  3qcj-assembly1_A  TM=9.507E-01  e=1.548E-04  Homo sapiens
  3qcm-assembly2_B  TM=9.228E-01  e=1.450E-04  Homo sapiens
  3qcm-assembly1_A  TM=9.481E-01  e=2.148E-04  Homo sapiens

pLDDT: mean 79.64, std 17.13, range [46.44, 98.0]

InterPro domains:
  IPR000242 Tyrosine-specific protein phosphatase, PTPase domain [PS50055] (53-109)
  IPR029021 Protein-tyrosine phosphatase-like [G3DSA:3.90.190.10] (32-109)
  IPR029021 Protein-tyrosine phosphatase-like [SSF52799] (31-103)
  IPR050348 Protein-Tyrosine Phosphatase [PTHR19134] (29-102)

Secondary structure (DSSP, 8-state):
-HHHHHHHHHHT-PPPP-----GGGGS-GGG---TTTHHHHHHHHHTTTTHHHHHHHHHHHHHHHT-----HHHHSHHHHTT-S-TT----TTTPPPPPPPTT--TT--

Mean predicted aligned error: 11.61 Å